Protein AF-A8JZL6-F1 (afdb_monomer_lite)

Radius of gyration: 24.12 Å; chains: 1; bounding box: 52×48×60 Å

Sequence (145 aa):
CVYICPSDIMHIDTVTRRAYNLEPNMCWECFSCVKACPHNAIDVRGYADFAPLGHSVRVIRDEEKGVIAWRIKFRNGQKDLNLLAPITTKPWGKYIPQLADAPAPSQKMRDSQLLFNEPKYIRLDDGDIHTLESNGLKMKEGVYY

Foldseek 3Di:
DCVFQPQNQWDADPVVRDIDGNCVVPDPVPCRVCAPDPVSPDFDDPDPVDDDPQWGKHKYQDQQVQKIWIWTADNVRPDTDIDMDGRDPDRPPPPDDPCVPDDDDDPVRVPDPDDVCPPPPVDPDDDHDDDCVNVVHDDDPDDDD

Organism: NCBI:txid472961

Structure (mmCIF, N/CA/C/O backbone):
data_AF-A8JZL6-F1
#
_entry.id   AF-A8JZL6-F1
#
loop_
_atom_site.group_PDB
_atom_site.id
_atom_site.type_symbol
_atom_site.label_atom_id
_atom_site.label_alt_id
_atom_site.label_comp_id
_atom_site.label_asym_id
_atom_site.label_entity_id
_atom_site.label_seq_id
_atom_site.pdbx_PDB_ins_code
_atom_site.Cartn_x
_atom_site.Cartn_y
_atom_site.Cartn_z
_atom_site.occupancy
_atom_site.B_iso_or_equiv
_atom_site.auth_seq_id
_atom_site.auth_comp_id
_atom_site.auth_asym_id
_atom_site.auth_atom_id
_atom_site.pdbx_PDB_model_num
ATOM 1 N N . CYS A 1 1 ? 3.345 -9.983 -9.541 1.00 96.44 1 CYS A N 1
ATOM 2 C CA . CYS A 1 1 ? 2.730 -8.722 -10.016 1.00 96.44 1 CYS A CA 1
ATOM 3 C C . CYS A 1 1 ? 1.265 -8.903 -10.383 1.00 96.44 1 CYS A C 1
ATOM 5 O O . CYS A 1 1 ? 0.495 -8.077 -9.924 1.00 96.44 1 CYS A O 1
ATOM 7 N N . VAL A 1 2 ? 0.896 -9.963 -11.118 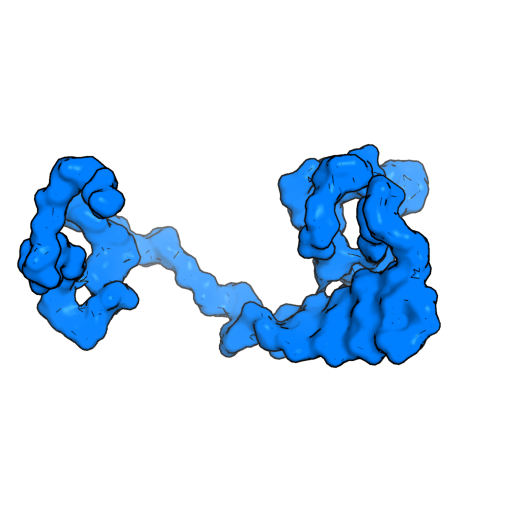1.00 97.81 2 VAL A N 1
ATOM 8 C CA . VAL A 1 2 ? -0.505 -10.323 -11.426 1.00 97.81 2 VAL A CA 1
ATOM 9 C C . VAL A 1 2 ? -1.360 -10.383 -10.155 1.00 97.81 2 VAL A C 1
ATOM 11 O O . VAL A 1 2 ? -2.201 -9.526 -9.945 1.00 97.81 2 VAL A O 1
ATOM 14 N N . TYR A 1 3 ? -1.015 -11.282 -9.225 1.00 98.12 3 TYR A N 1
ATOM 15 C CA . TYR A 1 3 ? -1.749 -11.494 -7.966 1.00 98.12 3 TYR A CA 1
ATOM 16 C C . TYR A 1 3 ? -2.006 -10.234 -7.118 1.00 98.12 3 TYR A C 1
ATOM 18 O O . TYR A 1 3 ? -3.029 -10.134 -6.457 1.00 98.12 3 TYR A O 1
ATOM 26 N N . ILE A 1 4 ? -1.061 -9.290 -7.084 1.00 98.31 4 ILE A N 1
ATOM 27 C CA . ILE A 1 4 ? -1.093 -8.169 -6.129 1.00 98.31 4 ILE A CA 1
ATOM 28 C C . ILE A 1 4 ? -1.660 -6.881 -6.734 1.00 98.31 4 ILE A C 1
ATOM 30 O O . ILE A 1 4 ? -1.753 -5.869 -6.042 1.00 98.31 4 ILE A O 1
ATOM 34 N N . CYS A 1 5 ? -1.924 -6.857 -8.043 1.00 98.38 5 CYS A N 1
ATOM 35 C CA . CYS A 1 5 ? -2.413 -5.652 -8.691 1.00 98.38 5 CYS A CA 1
ATOM 36 C C . CYS A 1 5 ? -3.884 -5.436 -8.311 1.00 98.38 5 CYS A C 1
ATOM 38 O O . CYS A 1 5 ? -4.714 -6.249 -8.702 1.00 98.38 5 CYS A O 1
ATOM 40 N N . PRO A 1 6 ? -4.233 -4.353 -7.590 1.00 98.12 6 PRO A N 1
ATOM 41 C CA . PRO A 1 6 ? -5.610 -4.152 -7.140 1.00 98.12 6 PRO A CA 1
ATOM 42 C C . PRO A 1 6 ? -6.575 -3.854 -8.295 1.00 98.12 6 PRO A C 1
ATOM 44 O O . PRO A 1 6 ? -7.768 -4.088 -8.156 1.00 98.12 6 PRO A O 1
ATOM 47 N N . SER A 1 7 ? -6.058 -3.354 -9.422 1.00 97.62 7 SER A N 1
ATOM 48 C CA . SER A 1 7 ? -6.842 -3.041 -10.621 1.00 97.62 7 SER A CA 1
ATOM 49 C C . SER A 1 7 ? -6.858 -4.175 -11.654 1.00 97.62 7 SER A C 1
ATOM 51 O O . SER A 1 7 ? -7.372 -3.967 -12.742 1.00 97.62 7 SER A O 1
ATOM 53 N N . ASP A 1 8 ? -6.242 -5.331 -11.368 1.00 97.88 8 ASP A N 1
ATOM 54 C CA . ASP A 1 8 ? -6.138 -6.475 -12.297 1.00 97.88 8 ASP A CA 1
ATOM 55 C C . ASP A 1 8 ? -5.502 -6.158 -13.675 1.00 97.88 8 ASP A C 1
ATOM 57 O O . ASP A 1 8 ? -5.774 -6.793 -14.689 1.00 97.88 8 ASP A O 1
ATOM 61 N N . ILE A 1 9 ? -4.605 -5.168 -13.735 1.00 98.44 9 ILE A N 1
ATOM 62 C CA . ILE A 1 9 ? -3.972 -4.726 -14.996 1.00 98.44 9 ILE A CA 1
ATOM 63 C C . ILE A 1 9 ? -2.592 -5.343 -15.251 1.00 98.44 9 ILE A C 1
ATOM 65 O O . ILE A 1 9 ? -1.998 -5.109 -16.298 1.00 98.44 9 ILE A O 1
ATOM 69 N N . MET A 1 10 ? -2.037 -6.124 -14.322 1.00 98.56 10 MET A N 1
ATOM 70 C CA . MET A 1 10 ? -0.747 -6.795 -14.525 1.00 98.56 10 MET A CA 1
ATOM 71 C C . MET A 1 10 ? -0.973 -8.219 -15.027 1.00 98.56 10 MET A C 1
ATOM 73 O O . MET A 1 10 ? -1.529 -9.027 -14.296 1.00 98.56 10 MET A O 1
ATOM 77 N N . HIS A 1 11 ? -0.462 -8.557 -16.210 1.00 98.06 11 HIS A N 1
ATOM 78 C CA . HIS A 1 11 ? -0.650 -9.869 -16.850 1.00 98.06 11 HIS A CA 1
ATOM 79 C C . HIS A 1 11 ? 0.680 -10.473 -17.300 1.00 98.06 11 HIS A C 1
ATOM 81 O O . HIS A 1 11 ? 1.699 -9.782 -17.318 1.00 98.06 11 HIS A O 1
ATOM 87 N N . ILE A 1 12 ? 0.691 -11.767 -17.637 1.00 97.69 12 ILE A N 1
ATOM 88 C CA . ILE A 1 12 ? 1.845 -12.450 -18.243 1.00 97.69 12 ILE A CA 1
ATOM 89 C C . ILE A 1 12 ? 1.538 -12.714 -19.713 1.00 97.69 12 ILE A C 1
ATOM 91 O O . ILE A 1 12 ? 0.536 -13.342 -20.041 1.00 97.69 12 ILE A O 1
ATOM 95 N N . ASP A 1 13 ? 2.429 -12.269 -20.592 1.00 97.5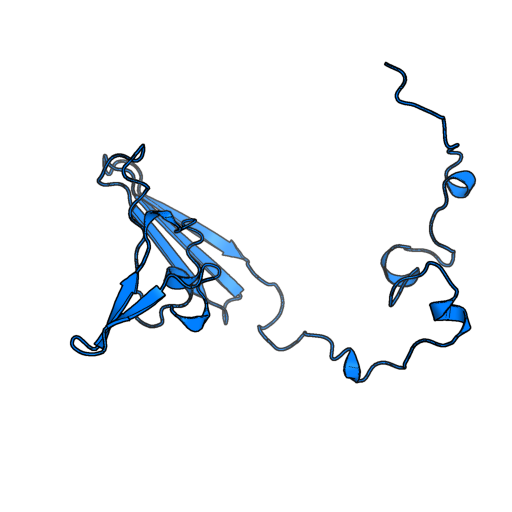0 13 ASP A N 1
ATOM 96 C CA . ASP A 1 13 ? 2.428 -12.669 -21.995 1.00 97.50 13 ASP A CA 1
ATOM 97 C C . ASP A 1 13 ? 2.861 -14.142 -22.093 1.00 97.50 13 ASP A C 1
ATOM 99 O O . ASP A 1 13 ? 3.939 -14.520 -21.628 1.00 97.50 13 ASP A O 1
ATOM 103 N N . THR A 1 14 ? 2.016 -14.987 -22.683 1.00 96.31 14 THR A N 1
ATOM 104 C CA . THR A 1 14 ? 2.236 -16.438 -22.780 1.00 96.31 14 THR A CA 1
ATOM 105 C C . THR A 1 14 ? 3.326 -16.827 -23.781 1.00 96.31 14 THR A C 1
ATOM 107 O O . THR A 1 14 ? 3.900 -17.911 -23.656 1.00 96.31 14 THR A O 1
ATOM 110 N N . VAL A 1 15 ? 3.656 -15.945 -24.728 1.00 97.50 15 VAL A N 1
ATOM 111 C CA . VAL A 1 15 ? 4.699 -16.144 -25.740 1.00 97.50 15 VAL A CA 1
ATOM 112 C C . VAL A 1 15 ? 6.054 -15.743 -25.174 1.00 97.50 15 VAL A C 1
ATOM 114 O O . VAL A 1 15 ? 6.974 -16.558 -25.111 1.00 97.50 15 VAL A O 1
ATOM 117 N N . THR A 1 16 ? 6.184 -14.492 -24.723 1.00 97.12 16 THR A N 1
ATOM 118 C CA . THR A 1 16 ? 7.467 -13.971 -24.222 1.00 97.12 16 THR A CA 1
ATOM 119 C C . THR A 1 16 ? 7.759 -14.389 -22.783 1.00 97.12 16 THR A C 1
ATOM 121 O O . THR A 1 16 ? 8.901 -14.273 -22.329 1.00 97.12 16 THR A O 1
ATOM 124 N N . ARG A 1 17 ? 6.743 -14.886 -22.061 1.00 96.44 17 ARG A N 1
ATOM 125 C CA . ARG A 1 17 ? 6.789 -15.243 -20.634 1.00 96.44 17 ARG A CA 1
ATOM 126 C C . ARG A 1 17 ? 7.240 -14.079 -19.752 1.00 96.44 17 ARG A C 1
ATOM 128 O O . ARG A 1 17 ? 7.905 -14.276 -18.735 1.00 96.44 17 ARG A O 1
ATOM 135 N N . ARG A 1 18 ? 6.887 -12.853 -20.146 1.00 97.31 18 ARG A N 1
ATOM 136 C CA . ARG A 1 18 ? 7.183 -11.621 -19.405 1.00 97.31 18 ARG A CA 1
ATOM 137 C C . ARG A 1 18 ? 5.898 -10.944 -18.965 1.00 97.31 18 ARG A C 1
ATOM 139 O O . ARG A 1 18 ? 4.882 -10.990 -19.652 1.00 97.31 18 ARG A O 1
ATOM 146 N N . ALA A 1 19 ? 5.956 -10.322 -17.793 1.00 97.81 19 ALA A N 1
ATOM 147 C CA . ALA A 1 19 ? 4.831 -9.556 -17.291 1.00 97.81 19 ALA A CA 1
ATOM 148 C C . ALA A 1 19 ? 4.736 -8.195 -17.991 1.00 97.81 19 ALA A C 1
ATOM 150 O O . ALA A 1 19 ? 5.761 -7.577 -18.281 1.00 97.81 19 ALA A O 1
ATOM 151 N N . TYR A 1 20 ? 3.517 -7.709 -18.193 1.00 98.25 20 TYR A N 1
ATOM 152 C CA . TYR A 1 20 ? 3.237 -6.381 -18.729 1.00 98.25 20 TYR A CA 1
ATOM 153 C C . TYR A 1 20 ? 2.011 -5.769 -18.042 1.00 98.25 20 TYR A C 1
ATOM 155 O O . TYR A 1 20 ? 1.257 -6.462 -17.356 1.00 98.25 20 TYR A O 1
ATOM 163 N N . ASN A 1 21 ? 1.854 -4.454 -18.187 1.00 98.38 21 ASN A N 1
ATOM 164 C CA . ASN A 1 21 ? 0.643 -3.746 -17.790 1.00 98.38 21 ASN A CA 1
ATOM 165 C C . ASN A 1 21 ? -0.289 -3.667 -19.009 1.00 98.38 21 ASN A C 1
ATOM 167 O O . ASN A 1 21 ? 0.097 -3.086 -20.023 1.00 98.38 21 ASN A O 1
ATOM 171 N N . LEU A 1 22 ? -1.465 -4.282 -18.907 1.00 97.75 22 LEU A N 1
ATOM 172 C CA . LEU A 1 22 ? -2.477 -4.362 -19.957 1.00 97.75 22 LEU A CA 1
ATOM 173 C C . LEU A 1 22 ? -3.188 -3.021 -20.183 1.00 97.75 22 LEU A C 1
ATOM 175 O O . LEU A 1 22 ? -3.475 -2.678 -21.326 1.00 97.75 22 LEU A O 1
ATOM 179 N N . GLU A 1 23 ? -3.433 -2.256 -19.116 1.00 97.94 23 GLU A N 1
ATOM 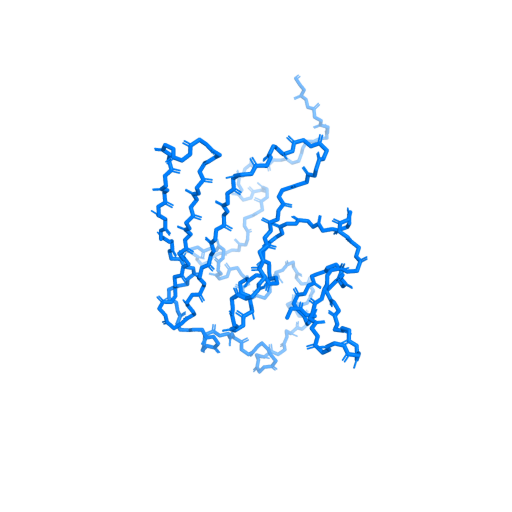180 C CA . GLU A 1 23 ? -4.184 -0.999 -19.168 1.00 97.94 23 GLU A CA 1
ATOM 181 C C . GLU A 1 23 ? -3.486 0.107 -18.348 1.00 97.94 23 GLU A C 1
ATOM 183 O O . GLU A 1 23 ? -3.851 0.398 -17.203 1.00 97.94 23 GLU A O 1
ATOM 188 N N . PRO A 1 24 ? -2.443 0.752 -18.908 1.00 97.69 24 PRO A N 1
ATOM 189 C CA . PRO A 1 24 ? -1.649 1.746 -18.185 1.00 97.69 24 PRO A CA 1
ATOM 190 C C . PRO A 1 24 ? -2.440 2.977 -17.720 1.00 97.69 24 PRO A C 1
ATOM 192 O O . PRO A 1 24 ? -2.064 3.584 -16.722 1.00 97.69 24 PRO A O 1
ATOM 195 N N . ASN A 1 25 ? -3.527 3.334 -18.407 1.00 97.38 25 ASN A N 1
ATOM 196 C CA . ASN A 1 25 ? -4.449 4.415 -18.030 1.00 97.38 25 ASN A CA 1
ATOM 197 C C . ASN A 1 25 ? -5.282 4.094 -16.777 1.00 97.38 25 ASN A C 1
ATOM 199 O O . ASN A 1 25 ? -5.756 5.019 -16.128 1.00 97.38 25 ASN A O 1
ATOM 203 N N . MET A 1 26 ? -5.423 2.816 -16.412 1.00 97.94 26 MET A N 1
ATOM 204 C CA . MET A 1 26 ? -6.069 2.372 -15.167 1.00 97.94 26 MET A CA 1
ATOM 205 C C . MET A 1 26 ? -5.057 2.074 -14.051 1.00 97.94 26 MET A C 1
ATOM 207 O O . MET A 1 26 ? -5.414 1.615 -12.960 1.00 97.94 26 MET A O 1
ATOM 211 N N . CYS A 1 27 ? -3.770 2.341 -14.296 1.00 98.38 27 CYS A N 1
ATOM 212 C CA . CYS A 1 27 ? -2.749 2.289 -13.263 1.00 98.38 27 CYS A CA 1
ATOM 213 C C . CYS A 1 27 ? -2.968 3.424 -12.266 1.00 98.38 27 CYS A C 1
ATOM 215 O O . CYS A 1 27 ? -3.119 4.568 -12.668 1.00 98.38 27 CYS A O 1
ATOM 217 N N . TRP A 1 28 ? -2.916 3.112 -10.970 1.00 98.25 28 TRP A N 1
ATOM 218 C CA . TRP A 1 28 ? -2.956 4.120 -9.903 1.00 98.25 28 TRP A CA 1
ATOM 219 C C . TRP A 1 28 ? -1.570 4.449 -9.328 1.00 98.25 28 TRP A C 1
ATOM 221 O O . TRP A 1 28 ? -1.451 5.113 -8.305 1.00 98.25 28 TRP A O 1
ATOM 231 N N . GLU A 1 29 ? -0.504 3.921 -9.940 1.00 98.31 29 GLU A N 1
ATOM 232 C CA . GLU A 1 29 ? 0.879 4.084 -9.471 1.00 98.31 29 GLU A CA 1
ATOM 233 C C . GLU A 1 29 ? 1.053 3.775 -7.966 1.00 98.31 29 GLU A C 1
ATOM 235 O O . GLU A 1 29 ? 1.840 4.397 -7.266 1.00 98.31 29 GLU A O 1
ATOM 240 N N . CYS A 1 30 ? 0.348 2.762 -7.441 1.00 98.19 30 CYS A N 1
ATOM 241 C CA . CYS A 1 30 ? 0.402 2.379 -6.017 1.00 98.19 30 CYS A CA 1
ATOM 242 C C . CYS A 1 30 ? 1.695 1.637 -5.600 1.00 98.19 30 CYS A C 1
ATOM 244 O O . CYS A 1 30 ? 1.938 1.362 -4.415 1.00 98.19 30 CYS A O 1
ATOM 246 N N . PHE A 1 31 ? 2.528 1.269 -6.581 1.00 98.50 31 PHE A N 1
ATOM 247 C CA . PHE A 1 31 ? 3.751 0.472 -6.431 1.00 98.50 31 PHE A CA 1
ATOM 248 C C . PHE A 1 31 ? 3.556 -0.957 -5.888 1.00 98.50 31 PHE A C 1
ATOM 250 O O . PHE A 1 31 ? 4.553 -1.632 -5.642 1.00 98.50 31 PHE A O 1
ATOM 257 N N . SER A 1 32 ? 2.334 -1.477 -5.719 1.00 98.38 32 SER A N 1
ATOM 258 C CA . SER A 1 32 ? 2.127 -2.850 -5.213 1.00 98.38 32 SER A CA 1
ATOM 259 C C . SER A 1 32 ? 2.827 -3.903 -6.077 1.00 98.38 32 SER A C 1
ATOM 261 O O . SER A 1 32 ? 3.532 -4.770 -5.560 1.00 98.38 32 SER A O 1
ATOM 263 N N . CYS A 1 33 ? 2.719 -3.790 -7.404 1.00 98.38 33 CYS A N 1
ATOM 264 C CA . CYS A 1 33 ? 3.400 -4.688 -8.336 1.00 98.38 33 CYS A CA 1
ATOM 265 C C . CYS A 1 33 ? 4.931 -4.550 -8.295 1.00 98.38 33 CYS A C 1
ATOM 267 O O . CYS A 1 33 ? 5.614 -5.567 -8.402 1.00 98.38 33 CYS A O 1
ATOM 269 N N . VAL A 1 34 ? 5.451 -3.332 -8.094 1.00 98.50 34 VAL A N 1
ATOM 270 C CA . VAL A 1 34 ? 6.888 -3.047 -7.946 1.00 98.50 34 VAL A CA 1
ATOM 271 C C . VAL A 1 34 ? 7.429 -3.691 -6.672 1.00 98.50 34 VAL A C 1
ATOM 273 O O . VAL A 1 34 ? 8.352 -4.494 -6.738 1.00 98.50 34 VAL A O 1
ATOM 276 N N . LYS A 1 35 ? 6.801 -3.399 -5.525 1.00 98.12 35 LYS A N 1
ATOM 277 C CA . LYS A 1 35 ? 7.205 -3.883 -4.194 1.00 98.12 35 LYS A CA 1
ATOM 278 C C . LYS A 1 35 ? 7.194 -5.410 -4.097 1.00 98.12 35 LYS A C 1
ATOM 280 O O . LYS A 1 35 ? 8.018 -5.974 -3.392 1.00 98.12 35 LYS A O 1
ATOM 285 N N . ALA A 1 36 ? 6.255 -6.067 -4.778 1.00 97.12 36 ALA A N 1
ATOM 286 C CA . ALA A 1 36 ? 6.085 -7.517 -4.720 1.00 97.12 36 ALA A CA 1
ATOM 287 C C . ALA A 1 36 ? 6.882 -8.289 -5.786 1.00 97.12 36 ALA A C 1
ATOM 289 O O . ALA A 1 36 ? 6.776 -9.512 -5.851 1.00 97.12 36 ALA A O 1
ATOM 290 N N . CYS A 1 37 ? 7.604 -7.618 -6.690 1.00 97.44 37 CYS A N 1
ATOM 291 C CA . CYS A 1 37 ? 8.371 -8.310 -7.722 1.00 97.44 37 CYS A CA 1
ATOM 292 C C . CYS A 1 37 ? 9.672 -8.869 -7.119 1.00 97.44 37 CYS A C 1
ATOM 294 O O . CYS A 1 37 ? 10.564 -8.079 -6.818 1.00 97.44 37 CYS A O 1
ATOM 296 N N . PRO A 1 38 ? 9.857 -10.200 -7.022 1.00 95.38 38 PRO A N 1
ATOM 297 C CA . PRO A 1 38 ? 11.060 -10.771 -6.406 1.00 95.38 38 PRO A CA 1
ATOM 298 C C . PRO A 1 38 ? 12.338 -10.467 -7.202 1.00 95.38 38 PRO A C 1
ATOM 300 O O . PRO A 1 38 ? 13.438 -10.495 -6.664 1.00 95.38 38 PRO A O 1
ATOM 303 N N . HIS A 1 39 ? 12.195 -10.148 -8.491 1.00 95.75 39 HIS A N 1
ATOM 304 C CA . HIS A 1 39 ? 13.303 -9.804 -9.378 1.00 95.75 39 HIS A CA 1
ATOM 305 C C . HIS A 1 39 ? 13.548 -8.294 -9.492 1.00 95.75 39 HIS A C 1
ATOM 307 O O . HIS A 1 39 ? 14.450 -7.891 -10.220 1.00 95.75 39 HIS A O 1
ATOM 313 N N . ASN A 1 40 ? 12.744 -7.450 -8.829 1.00 96.50 40 ASN A N 1
ATOM 314 C CA . ASN A 1 40 ? 12.801 -5.987 -8.964 1.00 96.50 40 ASN A CA 1
ATOM 315 C C . ASN A 1 40 ? 12.738 -5.503 -10.432 1.00 96.50 40 ASN A C 1
ATOM 317 O O . ASN A 1 40 ? 13.373 -4.517 -10.814 1.00 96.50 40 ASN A O 1
ATOM 321 N N . ALA A 1 41 ? 11.979 -6.225 -11.262 1.00 97.44 41 ALA A N 1
ATOM 322 C CA . ALA A 1 41 ? 11.930 -6.051 -12.715 1.00 97.44 41 ALA A CA 1
ATOM 323 C C . ALA A 1 41 ? 10.855 -5.057 -13.190 1.00 97.44 41 ALA A C 1
ATOM 325 O O . ALA A 1 41 ? 10.691 -4.859 -14.390 1.00 97.44 41 ALA A O 1
ATOM 326 N N . ILE A 1 42 ? 10.100 -4.459 -12.267 1.00 98.12 42 ILE A N 1
ATOM 327 C CA . ILE A 1 42 ? 8.999 -3.540 -12.568 1.00 98.12 42 ILE A CA 1
ATOM 328 C C . ILE A 1 42 ? 9.381 -2.161 -12.046 1.00 98.12 42 ILE A C 1
ATOM 330 O O . ILE A 1 42 ? 9.917 -2.042 -10.946 1.00 98.12 42 ILE A O 1
ATOM 334 N N . ASP A 1 43 ? 9.095 -1.135 -12.836 1.00 97.44 43 ASP A N 1
ATOM 335 C CA . ASP A 1 43 ? 9.246 0.264 -12.454 1.00 97.44 43 ASP A CA 1
ATOM 336 C C . ASP A 1 43 ? 8.000 1.050 -12.864 1.00 97.44 43 ASP A C 1
ATOM 338 O O . ASP A 1 43 ? 7.201 0.582 -13.679 1.00 97.44 43 ASP A O 1
ATOM 342 N N . VAL A 1 44 ? 7.849 2.245 -12.304 1.00 98.19 44 VAL A N 1
ATOM 343 C CA . VAL A 1 44 ? 6.778 3.176 -12.651 1.00 98.19 44 VAL A CA 1
ATOM 344 C C . VAL A 1 44 ? 7.371 4.356 -13.404 1.00 98.19 44 VAL A C 1
ATOM 346 O O . VAL A 1 44 ? 8.319 5.000 -12.959 1.00 98.19 44 VAL A O 1
ATOM 349 N N . ARG A 1 45 ? 6.772 4.654 -14.553 1.00 97.75 45 ARG A N 1
ATOM 350 C CA . ARG A 1 45 ? 7.025 5.869 -15.321 1.00 97.75 45 ARG A CA 1
ATOM 351 C C . ARG A 1 45 ? 5.797 6.753 -15.153 1.00 97.75 45 ARG A C 1
ATOM 353 O O . ARG A 1 45 ? 4.740 6.352 -15.630 1.00 97.75 45 ARG A O 1
ATOM 360 N N . GLY A 1 46 ? 5.972 7.926 -14.534 1.00 97.56 46 GLY A N 1
ATOM 361 C CA . GLY A 1 46 ? 4.889 8.871 -14.225 1.00 97.56 46 GLY A CA 1
ATOM 362 C C . GLY A 1 46 ? 3.941 9.128 -15.402 1.00 97.56 46 GLY A C 1
ATOM 363 O O . GLY A 1 46 ? 4.381 9.119 -16.555 1.00 97.56 46 GLY A O 1
ATOM 364 N N . TYR A 1 47 ? 2.656 9.354 -15.138 1.00 98.19 47 TYR A N 1
ATOM 365 C CA . TYR A 1 47 ? 1.641 9.607 -16.173 1.00 98.19 47 TYR A CA 1
ATOM 366 C C . TYR A 1 47 ? 2.090 10.636 -17.219 1.00 98.19 47 TYR A C 1
ATOM 368 O O . TYR A 1 47 ? 2.551 11.730 -16.890 1.00 98.19 47 TYR A O 1
ATOM 376 N N . ALA A 1 48 ? 1.957 10.275 -18.496 1.00 97.88 48 ALA A N 1
ATOM 377 C CA . ALA A 1 48 ? 2.507 11.059 -19.600 1.00 97.88 48 ALA A CA 1
ATOM 378 C C . ALA A 1 48 ? 1.808 12.418 -19.779 1.00 97.88 48 ALA A C 1
ATOM 380 O O . ALA A 1 48 ? 2.410 13.342 -20.319 1.00 97.88 48 ALA A O 1
ATOM 381 N N . ASP A 1 49 ? 0.575 12.542 -19.289 1.00 97.94 49 ASP A N 1
ATOM 382 C CA . ASP A 1 49 ? -0.260 13.739 -19.368 1.00 97.94 49 ASP A CA 1
ATOM 383 C C . ASP A 1 49 ? 0.354 14.941 -18.637 1.00 97.94 49 ASP A C 1
ATOM 385 O O . ASP A 1 49 ? 0.130 16.085 -19.027 1.00 97.94 49 ASP A O 1
ATOM 389 N N . PHE A 1 50 ? 1.139 14.697 -17.580 1.00 97.56 50 PHE A N 1
ATOM 390 C CA . PHE A 1 50 ? 1.678 15.774 -16.746 1.00 97.56 50 PHE A CA 1
ATOM 391 C C . PHE A 1 50 ? 3.084 15.535 -16.185 1.00 97.56 50 PHE A C 1
ATOM 393 O O . PHE A 1 50 ? 3.695 16.486 -15.698 1.00 97.56 50 PHE A O 1
ATOM 400 N N . ALA A 1 51 ? 3.624 14.313 -16.217 1.00 97.44 51 ALA A N 1
ATOM 401 C CA . ALA A 1 51 ? 4.922 14.010 -15.620 1.00 97.44 51 ALA A CA 1
ATOM 402 C C . ALA A 1 51 ? 6.057 14.071 -16.667 1.00 97.44 51 ALA A C 1
ATOM 404 O O . ALA A 1 51 ? 6.132 13.217 -17.555 1.00 97.44 51 ALA A O 1
ATOM 405 N N . PRO A 1 52 ? 7.010 15.022 -16.566 1.00 96.81 52 PRO A N 1
ATOM 406 C CA . PRO A 1 52 ? 8.164 15.057 -17.457 1.00 96.81 52 PRO A CA 1
ATOM 407 C C . PRO A 1 52 ? 9.051 13.820 -17.287 1.00 96.81 52 PRO A C 1
ATOM 409 O O . PRO A 1 52 ? 9.244 13.316 -16.178 1.00 96.81 52 PRO A O 1
ATOM 412 N N . LEU A 1 53 ? 9.686 13.380 -18.375 1.00 97.56 53 LEU A N 1
ATOM 413 C CA . LEU A 1 53 ? 10.606 12.236 -18.353 1.00 97.56 53 LEU A CA 1
ATOM 414 C C . LEU A 1 53 ? 11.816 12.453 -17.420 1.00 97.56 53 LEU A C 1
ATOM 416 O O . LEU A 1 53 ? 12.172 13.584 -17.092 1.00 97.56 53 LEU A O 1
ATOM 420 N N . GLY A 1 54 ? 12.504 11.373 -17.051 1.00 95.44 54 GLY A N 1
ATOM 421 C CA . GLY A 1 54 ? 13.829 11.420 -16.416 1.00 95.44 54 GLY A CA 1
ATOM 422 C C . GLY A 1 54 ? 13.845 11.452 -14.885 1.00 95.44 54 GLY A C 1
ATOM 423 O O . GLY A 1 54 ? 14.918 11.324 -14.303 1.00 95.44 54 GLY A O 1
ATOM 424 N N . HIS A 1 55 ? 12.695 11.584 -14.221 1.00 96.69 55 HIS A N 1
ATOM 425 C CA . HIS A 1 55 ? 12.594 11.289 -12.789 1.00 96.69 55 HIS A CA 1
ATOM 426 C C . HIS A 1 55 ? 12.515 9.768 -12.556 1.00 96.69 55 HIS A C 1
ATOM 428 O O . HIS A 1 55 ? 12.131 9.021 -13.455 1.00 96.69 55 HIS A O 1
ATOM 434 N N . SER A 1 56 ? 12.877 9.300 -11.360 1.00 96.00 56 SER A N 1
ATOM 435 C CA . SER A 1 56 ? 12.760 7.884 -10.983 1.00 96.00 56 SER A CA 1
ATOM 436 C C . SER A 1 56 ? 12.490 7.729 -9.489 1.00 96.00 56 SER A C 1
ATOM 438 O O . SER A 1 56 ? 13.093 8.423 -8.667 1.00 96.00 56 SER A O 1
ATOM 440 N N . VAL A 1 57 ? 11.600 6.800 -9.142 1.00 97.69 57 VAL A N 1
ATOM 441 C CA . VAL A 1 57 ? 11.294 6.406 -7.764 1.00 97.69 57 VAL A CA 1
ATOM 442 C C . VAL A 1 57 ? 11.434 4.892 -7.674 1.00 97.69 57 VAL A C 1
ATOM 444 O O . VAL A 1 57 ? 10.691 4.158 -8.311 1.00 97.69 57 VAL A O 1
ATOM 447 N N . ARG A 1 58 ? 12.397 4.412 -6.887 1.00 96.94 58 ARG A N 1
ATOM 448 C CA . ARG A 1 58 ? 12.680 2.981 -6.704 1.00 96.94 58 ARG A CA 1
ATOM 449 C C . ARG A 1 58 ? 12.411 2.591 -5.260 1.00 96.94 58 ARG A C 1
ATOM 451 O O . ARG A 1 58 ? 12.612 3.399 -4.356 1.00 96.94 58 ARG A O 1
ATOM 458 N N . VAL A 1 59 ? 11.993 1.348 -5.043 1.00 97.81 59 VAL A N 1
ATOM 459 C CA . VAL A 1 59 ? 11.610 0.849 -3.719 1.00 97.81 59 VAL A CA 1
ATOM 460 C C . VAL A 1 59 ? 12.117 -0.563 -3.486 1.00 97.81 59 VAL A C 1
ATOM 462 O O . VAL A 1 59 ? 12.091 -1.385 -4.397 1.00 97.81 59 VAL A O 1
ATOM 465 N N . ILE A 1 60 ? 12.535 -0.836 -2.253 1.00 97.38 60 ILE A N 1
ATOM 466 C CA . ILE A 1 60 ? 12.759 -2.181 -1.724 1.00 97.38 60 ILE A CA 1
ATOM 467 C C . ILE A 1 60 ? 11.979 -2.289 -0.417 1.00 97.38 60 ILE A C 1
ATOM 469 O O . ILE A 1 60 ? 12.185 -1.499 0.505 1.00 97.38 60 ILE A O 1
ATOM 473 N N . ARG A 1 61 ? 11.065 -3.257 -0.340 1.00 97.06 61 ARG A N 1
ATOM 474 C CA . ARG A 1 61 ? 10.301 -3.562 0.873 1.00 97.06 61 ARG A CA 1
ATOM 475 C C . ARG A 1 61 ? 10.868 -4.832 1.499 1.00 97.06 61 ARG A C 1
ATOM 477 O O . ARG A 1 61 ? 10.844 -5.875 0.860 1.00 97.06 61 ARG A O 1
ATOM 484 N N . ASP A 1 62 ? 11.369 -4.724 2.724 1.00 95.06 62 ASP A N 1
ATOM 485 C CA . ASP A 1 62 ? 12.021 -5.810 3.457 1.00 95.06 62 ASP A CA 1
ATOM 486 C C . ASP A 1 62 ? 11.134 -6.200 4.650 1.00 95.06 62 ASP A C 1
ATOM 488 O O . ASP A 1 62 ? 11.044 -5.484 5.650 1.00 95.06 62 ASP A O 1
ATOM 492 N N . GLU A 1 63 ? 10.404 -7.308 4.501 1.00 93.06 63 GLU A N 1
ATOM 493 C CA . GLU A 1 63 ? 9.462 -7.800 5.514 1.00 93.06 63 GLU A CA 1
ATOM 494 C C . GLU A 1 63 ? 10.167 -8.353 6.753 1.00 93.06 63 GLU A C 1
ATOM 496 O O . GLU A 1 63 ? 9.651 -8.199 7.859 1.00 93.06 63 GLU A O 1
ATOM 501 N N . GLU A 1 64 ? 11.345 -8.957 6.578 1.00 92.44 64 GLU A N 1
ATOM 502 C CA . GLU A 1 64 ? 12.130 -9.542 7.665 1.00 92.44 64 GLU A CA 1
ATOM 503 C C . GLU A 1 64 ? 12.652 -8.448 8.596 1.00 92.44 64 GLU A C 1
ATOM 505 O O . GLU A 1 64 ? 12.516 -8.537 9.817 1.00 92.44 64 GLU A O 1
ATOM 510 N N . LYS A 1 65 ? 13.176 -7.365 8.016 1.00 93.62 65 LYS A N 1
ATOM 511 C CA . LYS A 1 65 ? 13.629 -6.197 8.780 1.00 93.62 65 LYS A CA 1
ATOM 512 C C . LYS A 1 65 ? 12.493 -5.268 9.197 1.00 93.62 65 LYS A C 1
ATOM 514 O O . LYS A 1 65 ? 12.725 -4.353 9.983 1.00 93.62 65 LYS A O 1
ATOM 519 N N . GLY A 1 66 ? 11.285 -5.459 8.666 1.00 95.19 66 GLY A N 1
ATOM 520 C CA . GLY A 1 66 ? 10.135 -4.604 8.951 1.00 95.19 66 GLY A CA 1
ATOM 521 C C . GLY A 1 66 ? 10.324 -3.161 8.478 1.00 95.19 66 GLY A C 1
ATOM 522 O O . GLY A 1 66 ? 9.813 -2.235 9.113 1.00 95.19 66 GLY A O 1
ATOM 523 N N . VAL A 1 67 ? 11.033 -2.955 7.362 1.00 96.94 67 VAL A N 1
ATOM 524 C CA . VAL A 1 67 ? 11.332 -1.625 6.802 1.00 96.94 67 VAL A CA 1
ATOM 525 C C . VAL A 1 67 ? 11.022 -1.532 5.308 1.00 96.94 67 VAL A C 1
ATOM 527 O O . VAL A 1 67 ? 10.929 -2.524 4.586 1.00 96.94 67 VAL A O 1
ATOM 530 N N . ILE A 1 68 ? 10.889 -0.303 4.820 1.00 98.19 68 ILE A N 1
ATOM 531 C CA . ILE A 1 68 ? 10.805 0.017 3.398 1.00 98.19 68 ILE A CA 1
ATOM 532 C C . ILE A 1 68 ? 11.818 1.107 3.058 1.00 98.19 68 ILE A C 1
ATOM 534 O O . ILE A 1 68 ? 11.871 2.151 3.710 1.00 98.19 68 ILE A O 1
ATOM 538 N N . ALA A 1 69 ? 12.633 0.847 2.041 1.00 98.06 69 ALA A N 1
ATOM 539 C CA . ALA A 1 69 ? 13.629 1.771 1.527 1.00 98.06 69 ALA A CA 1
ATOM 540 C C . ALA A 1 69 ? 13.161 2.352 0.192 1.00 98.06 69 ALA A C 1
ATOM 542 O O . ALA A 1 69 ? 12.713 1.615 -0.688 1.00 98.06 69 ALA A O 1
ATOM 543 N N . TRP A 1 70 ? 13.306 3.662 0.029 1.00 98.19 70 TRP A N 1
ATOM 544 C CA . TRP A 1 70 ? 12.989 4.388 -1.194 1.00 98.19 70 TRP A CA 1
ATOM 545 C C . TRP A 1 70 ? 14.209 5.144 -1.690 1.00 98.19 70 TRP A C 1
ATOM 547 O O . TRP A 1 70 ? 14.940 5.734 -0.897 1.00 98.19 70 TRP A O 1
ATOM 557 N N . ARG A 1 71 ? 14.385 5.180 -3.009 1.00 97.44 71 ARG A N 1
ATOM 558 C CA . ARG A 1 71 ? 15.350 6.048 -3.680 1.00 97.44 71 ARG A CA 1
ATOM 559 C C . ARG A 1 71 ? 14.633 6.923 -4.694 1.00 97.44 71 ARG A C 1
ATOM 561 O O . ARG A 1 71 ? 13.956 6.399 -5.575 1.00 97.44 71 ARG A O 1
ATOM 568 N N . ILE A 1 72 ? 14.788 8.236 -4.579 1.00 97.69 72 ILE A N 1
ATOM 569 C CA . ILE A 1 72 ? 14.108 9.224 -5.421 1.00 97.69 72 ILE A CA 1
ATOM 570 C C . ILE A 1 72 ? 15.162 10.036 -6.164 1.00 97.69 72 ILE A C 1
ATOM 572 O O . ILE A 1 72 ? 15.940 10.757 -5.542 1.00 97.69 72 ILE A O 1
ATOM 576 N N . LYS A 1 73 ? 15.155 9.951 -7.495 1.00 97.25 73 LYS A N 1
ATOM 577 C CA . LYS A 1 73 ? 16.025 10.723 -8.385 1.00 97.25 73 LYS A CA 1
ATOM 578 C C . LYS A 1 73 ? 15.220 11.752 -9.159 1.00 97.25 73 LYS A C 1
ATOM 580 O O . LYS A 1 73 ? 14.243 11.422 -9.832 1.00 97.25 73 LYS A O 1
ATOM 585 N N . PHE A 1 74 ? 15.659 13.000 -9.088 1.00 97.12 74 PHE A N 1
ATOM 586 C CA . PHE A 1 74 ? 15.052 14.101 -9.825 1.00 97.12 74 PHE A CA 1
ATOM 587 C C . PHE A 1 74 ? 15.562 14.108 -11.269 1.00 97.12 74 PHE A C 1
ATOM 589 O O . PHE A 1 74 ? 16.690 13.697 -11.534 1.00 97.12 74 PHE A O 1
ATOM 596 N N . ARG A 1 75 ? 14.757 14.642 -12.198 1.00 96.50 75 ARG A N 1
ATOM 597 C CA . ARG A 1 75 ? 15.099 14.722 -13.632 1.00 96.50 75 ARG A CA 1
ATOM 598 C C . ARG A 1 75 ? 16.461 15.369 -13.898 1.00 96.50 75 ARG A C 1
ATOM 600 O O . ARG A 1 75 ? 17.174 14.945 -14.797 1.00 96.50 75 ARG A O 1
ATOM 607 N N . ASN A 1 76 ? 16.808 16.405 -13.137 1.00 95.00 76 ASN A N 1
ATOM 608 C CA . ASN A 1 76 ? 18.065 17.138 -13.294 1.00 95.00 76 ASN A CA 1
ATOM 609 C C . ASN A 1 76 ? 19.268 16.456 -12.614 1.00 95.00 76 ASN A C 1
ATOM 611 O O . ASN A 1 76 ? 20.356 17.020 -12.613 1.00 95.00 76 ASN A O 1
ATOM 615 N N . GLY A 1 77 ? 19.070 15.299 -11.974 1.00 91.88 77 GLY A N 1
ATOM 616 C CA . GLY A 1 77 ? 20.104 14.567 -11.242 1.00 91.88 77 GLY A CA 1
ATOM 617 C C . GLY A 1 77 ? 20.608 15.241 -9.960 1.00 91.88 77 GLY A C 1
ATOM 618 O O . GLY A 1 77 ? 21.362 14.621 -9.221 1.00 91.88 77 GLY A O 1
ATOM 619 N N . GLN A 1 78 ? 20.187 16.473 -9.652 1.00 91.75 78 GLN A N 1
ATOM 620 C CA . GLN A 1 78 ? 20.713 17.236 -8.511 1.00 91.75 78 GLN A CA 1
ATOM 621 C C . GLN A 1 78 ? 20.236 16.705 -7.157 1.00 91.75 78 GLN A C 1
ATOM 623 O O . GLN A 1 78 ? 20.864 16.971 -6.136 1.00 91.75 78 GLN A O 1
ATOM 628 N N . LYS A 1 79 ? 19.117 15.976 -7.132 1.00 90.38 79 LYS A N 1
ATOM 629 C CA . LYS A 1 79 ? 18.588 15.342 -5.923 1.00 90.38 79 LYS A CA 1
ATOM 630 C C . LYS A 1 79 ? 18.469 13.838 -6.138 1.00 90.38 79 LYS A C 1
ATOM 632 O O . LYS A 1 79 ? 17.721 13.392 -7.009 1.00 90.38 79 LYS A O 1
ATOM 637 N N . ASP A 1 80 ? 19.201 13.098 -5.312 1.00 95.75 80 ASP A N 1
ATOM 638 C CA . ASP A 1 80 ? 19.149 11.643 -5.162 1.00 95.75 80 ASP A CA 1
ATOM 639 C C . ASP A 1 80 ? 18.948 11.349 -3.672 1.00 95.75 80 ASP A C 1
ATOM 641 O O . ASP A 1 80 ? 19.878 11.426 -2.869 1.00 95.75 80 ASP A O 1
ATOM 645 N N . LEU A 1 81 ? 17.691 11.143 -3.286 1.00 96.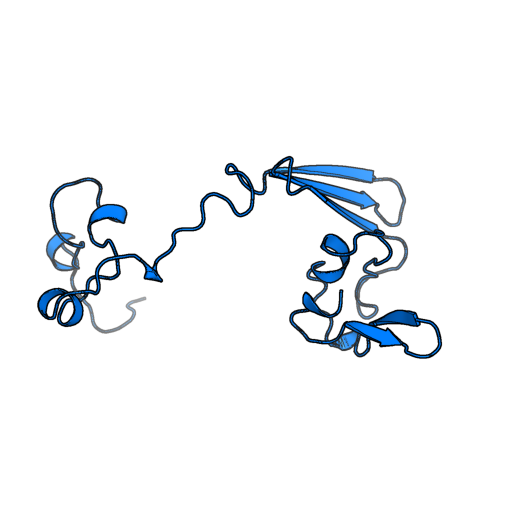06 81 LEU A N 1
ATOM 646 C CA . LEU A 1 81 ? 17.291 10.969 -1.894 1.00 96.06 81 LEU A CA 1
ATOM 647 C C . LEU A 1 81 ? 17.143 9.487 -1.592 1.00 96.06 81 LEU A C 1
ATOM 649 O O . LEU A 1 81 ? 16.471 8.781 -2.340 1.00 96.06 81 LEU A O 1
ATOM 653 N N . ASN A 1 82 ? 17.694 9.045 -0.465 1.00 97.12 82 ASN A N 1
ATOM 654 C CA . ASN A 1 82 ? 17.427 7.725 0.093 1.00 97.12 82 ASN A CA 1
ATOM 655 C C . ASN A 1 82 ? 16.624 7.898 1.381 1.00 97.12 82 ASN A C 1
ATOM 657 O O . ASN A 1 82 ? 17.038 8.631 2.276 1.00 97.12 82 ASN A O 1
ATOM 661 N N . LEU A 1 83 ? 15.475 7.236 1.461 1.00 97.25 83 LEU A N 1
ATOM 662 C CA . LEU A 1 83 ? 14.587 7.256 2.617 1.00 97.25 83 LEU A CA 1
ATOM 663 C C . LEU A 1 83 ? 14.433 5.831 3.136 1.00 97.25 83 LEU A C 1
ATOM 665 O O . LEU A 1 83 ? 14.320 4.894 2.348 1.00 97.25 83 LEU A O 1
ATOM 669 N N . LEU A 1 84 ? 14.390 5.673 4.453 1.00 98.00 84 LEU A N 1
ATOM 670 C CA . LEU A 1 84 ? 14.124 4.403 5.114 1.00 98.00 84 LEU A CA 1
ATOM 671 C C . LEU A 1 84 ? 13.029 4.636 6.150 1.00 98.00 84 LEU A C 1
ATOM 673 O O . LEU A 1 84 ? 13.168 5.515 6.997 1.00 98.00 84 LEU A O 1
ATOM 677 N N . ALA A 1 85 ? 11.948 3.867 6.074 1.00 97.81 85 ALA A N 1
ATOM 678 C CA . ALA A 1 85 ? 10.831 3.972 7.003 1.00 97.81 85 ALA A CA 1
ATOM 679 C C . ALA A 1 85 ? 10.496 2.600 7.611 1.00 97.81 85 ALA A C 1
ATOM 681 O O . ALA A 1 85 ? 10.520 1.598 6.888 1.00 97.81 85 ALA A O 1
ATOM 682 N N . PRO A 1 86 ? 10.167 2.525 8.912 1.00 97.25 86 PRO A N 1
ATOM 683 C CA . PRO A 1 86 ? 9.614 1.311 9.501 1.00 97.25 86 PRO A CA 1
ATOM 684 C C . PRO A 1 86 ? 8.200 1.055 8.956 1.00 97.25 86 PRO A C 1
ATOM 686 O O . PRO A 1 86 ? 7.430 1.991 8.752 1.00 97.25 86 PRO A O 1
ATOM 689 N N . ILE A 1 87 ? 7.851 -0.213 8.729 1.00 96.50 87 ILE A N 1
ATOM 690 C CA . ILE A 1 87 ? 6.513 -0.632 8.261 1.00 96.50 87 ILE A CA 1
ATOM 691 C C . ILE A 1 87 ? 5.788 -1.555 9.242 1.00 96.50 87 ILE A C 1
ATOM 693 O O . ILE A 1 87 ? 4.571 -1.691 9.164 1.00 96.50 87 ILE A O 1
ATOM 697 N N . THR A 1 88 ? 6.509 -2.202 10.157 1.00 94.06 88 THR A N 1
ATOM 698 C CA . THR A 1 88 ? 5.926 -3.017 11.226 1.00 94.06 88 THR A CA 1
ATOM 699 C C . THR A 1 88 ? 6.889 -3.091 12.406 1.00 94.06 88 THR A C 1
ATOM 701 O O . THR A 1 88 ? 8.102 -3.087 12.225 1.00 94.06 88 THR A O 1
ATOM 704 N N . THR A 1 89 ? 6.351 -3.179 13.623 1.00 93.44 89 THR A N 1
ATOM 705 C CA . THR A 1 89 ? 7.120 -3.462 14.851 1.00 93.44 89 THR A CA 1
ATOM 706 C C . THR A 1 89 ? 7.022 -4.928 15.273 1.00 93.44 89 THR A C 1
ATOM 708 O O . THR A 1 89 ? 7.618 -5.341 16.268 1.00 93.44 89 THR A O 1
ATOM 711 N N . LYS A 1 90 ? 6.238 -5.725 14.540 1.00 93.75 90 LYS A N 1
ATOM 712 C CA . LYS A 1 90 ? 6.001 -7.143 14.799 1.00 93.75 90 LYS A CA 1
ATOM 713 C C . LYS A 1 90 ? 6.468 -7.980 13.604 1.00 93.75 90 LYS A C 1
ATOM 715 O O . LYS A 1 90 ? 6.217 -7.571 12.468 1.00 93.75 90 LYS A O 1
ATOM 720 N N . PRO A 1 91 ? 7.090 -9.150 13.846 1.00 93.06 91 PRO A N 1
ATOM 721 C CA . PRO A 1 91 ? 7.388 -10.125 12.807 1.00 93.06 91 PRO A CA 1
ATOM 722 C C . PRO A 1 91 ? 6.185 -10.391 11.903 1.00 93.06 91 PRO A C 1
ATOM 724 O O . PRO A 1 91 ? 5.071 -10.631 12.387 1.00 93.06 91 PRO A O 1
ATOM 727 N N . TRP A 1 92 ? 6.431 -10.342 10.596 1.00 89.94 92 TRP A N 1
ATOM 728 C CA . TRP A 1 92 ? 5.414 -10.538 9.572 1.00 89.94 92 TRP A CA 1
ATOM 729 C C . TRP A 1 92 ? 4.714 -11.896 9.733 1.00 89.94 92 TRP A C 1
ATOM 731 O O . TRP A 1 92 ? 5.341 -12.891 10.090 1.00 89.94 92 TRP A O 1
ATOM 741 N N . GLY A 1 93 ? 3.394 -11.927 9.537 1.00 88.31 93 GLY A N 1
ATOM 742 C CA . GLY A 1 93 ? 2.578 -13.147 9.618 1.00 88.31 93 GLY A CA 1
ATOM 743 C C . GLY A 1 93 ? 2.403 -13.774 11.011 1.00 88.31 93 GLY A C 1
ATOM 744 O O . GLY A 1 93 ? 1.578 -14.668 11.156 1.00 88.31 93 GLY A O 1
ATOM 745 N N . LYS A 1 94 ? 3.127 -13.325 12.049 1.00 91.38 94 LYS A N 1
ATOM 746 C CA . LYS A 1 94 ? 3.145 -14.002 13.362 1.00 91.38 94 LYS A CA 1
ATOM 747 C C . LYS A 1 94 ? 2.061 -13.539 14.340 1.00 91.38 94 LYS A C 1
ATOM 749 O O . LYS A 1 94 ? 1.578 -14.337 15.134 1.00 91.38 94 LYS A O 1
ATOM 754 N N . TYR A 1 95 ? 1.707 -12.257 14.322 1.00 91.81 95 TYR A N 1
ATOM 755 C CA . TYR A 1 95 ? 0.816 -11.640 15.320 1.00 91.81 95 TYR A CA 1
ATOM 756 C C . TYR A 1 95 ? -0.563 -11.295 14.743 1.00 91.81 95 TYR A C 1
ATOM 758 O O . TYR A 1 95 ? -1.149 -10.273 15.091 1.00 91.81 95 TYR A O 1
ATOM 766 N N . ILE A 1 96 ? -1.065 -12.134 13.835 1.00 91.25 96 ILE A N 1
ATOM 767 C CA . ILE A 1 96 ? -2.410 -12.004 13.268 1.00 91.25 96 ILE A CA 1
ATOM 768 C C . ILE A 1 96 ? -3.366 -12.817 14.155 1.00 91.25 96 ILE A C 1
ATOM 770 O O . ILE A 1 96 ? -3.175 -14.030 14.273 1.00 91.25 96 ILE A O 1
ATOM 774 N N . PRO A 1 97 ? -4.357 -12.188 14.814 1.00 89.62 97 PRO A N 1
ATOM 775 C CA . PRO A 1 97 ? -5.276 -12.903 15.692 1.00 89.62 97 PRO A CA 1
ATOM 776 C C . PRO A 1 97 ? -6.175 -13.852 14.890 1.00 89.62 97 PRO A C 1
ATOM 778 O O . PRO A 1 97 ? -6.778 -13.453 13.893 1.00 89.62 97 PRO A O 1
ATOM 781 N N . GLN A 1 98 ? -6.301 -15.096 15.354 1.00 92.31 98 GLN A N 1
ATOM 782 C CA . GLN A 1 98 ? -7.219 -16.081 14.780 1.00 92.31 98 GLN A CA 1
ATOM 783 C C . GLN A 1 98 ? -8.621 -15.868 15.352 1.00 92.31 98 GLN A C 1
ATOM 785 O O . GLN A 1 98 ? -9.008 -16.458 16.356 1.00 92.31 98 GLN A O 1
ATOM 790 N N . LEU A 1 99 ? -9.381 -14.967 14.730 1.00 91.19 99 LEU A N 1
ATOM 791 C CA . LEU A 1 99 ? -10.719 -14.601 15.210 1.00 91.19 99 LEU A CA 1
ATOM 792 C C . LEU A 1 99 ? -11.730 -15.751 15.116 1.00 91.19 99 LEU A C 1
ATOM 794 O O . LEU A 1 99 ? -12.707 -15.751 15.856 1.00 91.19 99 LEU A O 1
ATOM 798 N N . ALA A 1 100 ? -11.487 -16.730 14.240 1.00 91.94 100 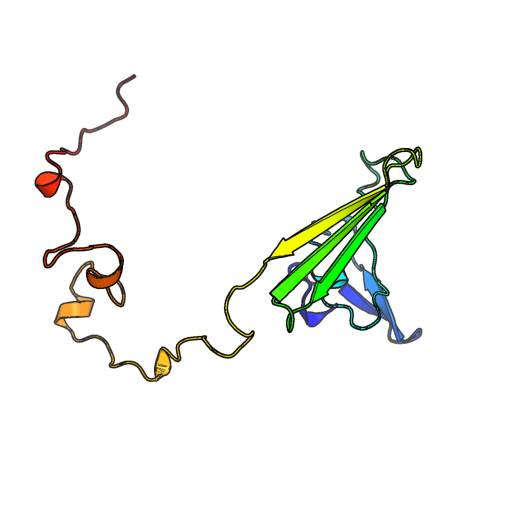ALA A N 1
ATOM 799 C CA . ALA A 1 100 ? -12.323 -17.922 14.115 1.00 91.94 100 ALA A CA 1
ATOM 800 C C . ALA A 1 100 ? -12.312 -18.797 15.381 1.00 91.94 100 ALA A C 1
ATOM 802 O O . ALA A 1 100 ? -13.301 -19.468 15.659 1.00 91.94 100 ALA A O 1
ATOM 803 N N . ASP A 1 101 ? -11.227 -18.744 16.160 1.00 93.31 101 ASP A N 1
ATOM 804 C CA . ASP A 1 101 ? -11.072 -19.516 17.397 1.00 93.31 101 ASP A CA 1
ATOM 805 C C . ASP A 1 101 ? -11.631 -18.774 18.623 1.00 93.31 101 ASP A C 1
ATOM 807 O O . ASP A 1 101 ? -11.682 -19.319 19.729 1.00 93.31 101 ASP A O 1
ATOM 811 N N . ALA A 1 102 ? -12.033 -17.510 18.460 1.00 91.75 102 ALA A N 1
ATOM 812 C CA . ALA A 1 102 ? -12.602 -16.729 19.545 1.00 91.75 102 ALA A CA 1
ATOM 813 C C . ALA A 1 102 ? -14.027 -17.214 19.881 1.00 91.75 102 ALA A C 1
ATOM 815 O O . ALA A 1 102 ? -14.772 -17.623 18.986 1.00 91.75 102 ALA A O 1
ATOM 816 N N . PRO A 1 103 ? -14.457 -17.131 21.155 1.00 92.25 103 PRO A N 1
ATOM 817 C CA . PRO A 1 103 ? -15.828 -17.453 21.529 1.00 92.25 103 PRO A CA 1
ATOM 818 C C . PRO A 1 103 ? -16.843 -16.652 20.708 1.00 92.25 103 PRO A C 1
ATOM 820 O O . PRO A 1 103 ? -16.731 -15.431 20.576 1.00 92.25 103 PRO A O 1
ATOM 823 N N . ALA A 1 104 ? -17.862 -17.339 20.190 1.00 93.75 104 ALA A N 1
ATOM 824 C CA . ALA A 1 104 ? -18.949 -16.684 19.478 1.00 93.75 104 ALA A CA 1
ATOM 825 C C . ALA A 1 104 ? -19.678 -15.689 20.404 1.00 93.75 104 ALA A C 1
ATOM 827 O O . ALA A 1 104 ? -19.861 -15.976 21.592 1.00 93.75 104 ALA A O 1
ATOM 828 N N . PRO A 1 105 ? -20.145 -14.538 19.887 1.00 95.00 105 PRO A N 1
ATOM 829 C CA . PRO A 1 105 ? -20.838 -13.570 20.721 1.00 95.00 105 PRO A CA 1
ATOM 830 C C . PRO A 1 105 ? -22.174 -14.140 21.209 1.00 95.00 105 PRO A C 1
ATOM 832 O O . PRO A 1 105 ? -22.924 -14.766 20.446 1.00 95.00 105 PRO A O 1
ATOM 835 N N . SER A 1 106 ? -22.465 -13.896 22.488 1.00 95.62 106 SER A N 1
ATOM 836 C CA . SER A 1 106 ? -23.755 -14.224 23.103 1.00 95.62 106 SER A CA 1
ATOM 837 C C . SER A 1 106 ? -24.889 -13.392 22.495 1.00 95.62 106 SER A C 1
ATOM 839 O O . SER A 1 106 ? -24.640 -12.356 21.877 1.00 95.62 106 SER A O 1
ATOM 841 N N . GLN A 1 107 ? -26.143 -13.801 22.710 1.00 97.19 107 GLN A N 1
ATOM 842 C CA . GLN A 1 107 ? -27.305 -13.034 22.244 1.00 97.19 107 GLN A CA 1
ATOM 843 C C . GLN A 1 107 ? -27.286 -11.596 22.787 1.00 97.19 107 GLN A C 1
ATOM 845 O O . GLN A 1 107 ? -27.377 -10.649 22.017 1.00 97.19 107 GLN A O 1
ATOM 850 N N . LYS A 1 108 ? -26.997 -11.426 24.085 1.00 95.00 108 LYS A N 1
ATOM 851 C CA . LYS A 1 108 ? -26.865 -10.107 24.723 1.00 95.00 108 LYS A CA 1
ATOM 852 C C . LYS A 1 108 ? -25.822 -9.214 24.042 1.00 95.00 108 LYS A C 1
ATOM 854 O O . LYS A 1 108 ? -26.021 -8.010 23.959 1.00 95.00 108 LYS A O 1
ATOM 859 N N . MET A 1 109 ? -24.707 -9.784 23.578 1.00 94.31 109 MET A N 1
ATOM 860 C CA . MET A 1 109 ? -23.679 -9.018 22.864 1.00 94.31 109 MET A CA 1
ATOM 861 C C . MET A 1 109 ? -24.168 -8.585 21.481 1.00 94.31 109 MET A C 1
ATOM 863 O O . MET A 1 109 ? -23.942 -7.445 21.096 1.00 94.31 109 MET A O 1
ATOM 867 N N . ARG A 1 110 ? -24.861 -9.472 20.757 1.00 95.62 110 ARG A N 1
ATOM 868 C CA . ARG A 1 110 ? -25.423 -9.169 19.429 1.00 95.62 110 ARG A CA 1
ATOM 869 C C . ARG A 1 110 ? -26.530 -8.120 19.485 1.00 95.62 110 ARG A C 1
ATOM 871 O O . ARG A 1 110 ? -26.648 -7.333 18.557 1.00 95.62 110 ARG A O 1
ATOM 878 N N . ASP A 1 111 ? -27.298 -8.107 20.571 1.00 97.00 111 ASP A N 1
ATOM 879 C CA . ASP A 1 111 ? -28.368 -7.130 20.802 1.00 97.00 111 ASP A CA 1
ATOM 880 C C . ASP A 1 111 ? -27.834 -5.785 21.333 1.00 97.00 111 ASP A C 1
ATOM 882 O O . ASP A 1 111 ? -28.592 -4.829 21.499 1.00 97.00 111 ASP A O 1
ATOM 886 N N . SER A 1 112 ? -26.533 -5.701 21.625 1.00 93.44 112 SER A N 1
ATOM 887 C CA . SER A 1 112 ? -25.870 -4.473 22.068 1.00 93.44 112 SER A CA 1
ATOM 888 C C . SER A 1 112 ? -25.282 -3.684 20.893 1.00 93.44 112 SER A C 1
ATOM 890 O O . SER A 1 112 ? -25.227 -4.165 19.765 1.00 93.44 112 SER A O 1
ATOM 892 N N . GLN A 1 113 ? -24.803 -2.470 21.167 1.00 90.50 113 GLN A N 1
ATOM 893 C CA . GLN A 1 113 ? -24.080 -1.643 20.190 1.00 90.50 113 GLN A CA 1
ATOM 894 C C . GLN A 1 113 ? -22.571 -1.943 20.139 1.00 90.50 113 GLN A C 1
ATOM 896 O O . GLN A 1 113 ? -21.862 -1.354 19.329 1.00 90.50 113 GLN A O 1
ATOM 901 N N . LEU A 1 114 ? -22.071 -2.814 21.021 1.00 92.69 114 LEU A N 1
ATOM 902 C CA . LEU A 1 114 ? -20.640 -3.054 21.183 1.00 92.69 114 LEU A CA 1
ATOM 903 C C . LEU A 1 114 ? -20.088 -3.897 20.031 1.00 92.69 114 LEU A C 1
ATOM 905 O O . LEU A 1 114 ? -20.615 -4.970 19.719 1.00 92.69 114 LEU A O 1
ATOM 909 N N . LEU A 1 115 ? -18.969 -3.459 19.454 1.00 92.81 115 LEU A N 1
ATOM 910 C CA . LEU A 1 115 ? -18.169 -4.287 18.558 1.00 92.81 115 LEU A CA 1
ATOM 911 C C . LEU A 1 115 ? -17.331 -5.309 19.344 1.00 92.81 115 LEU A C 1
ATOM 913 O O . LEU A 1 115 ? -17.255 -5.319 20.575 1.00 92.81 115 LEU A O 1
ATOM 917 N N . PHE A 1 116 ? -16.672 -6.211 18.616 1.00 91.81 116 PHE A N 1
ATOM 918 C CA . PHE A 1 116 ? -15.793 -7.210 19.218 1.00 91.81 116 PHE A CA 1
ATOM 919 C C . PHE A 1 116 ? -14.671 -6.548 20.041 1.00 91.81 116 PHE A C 1
ATOM 921 O O . PHE A 1 116 ? -13.900 -5.747 19.520 1.00 91.81 116 PHE A O 1
ATOM 928 N N . ASN A 1 117 ? -14.559 -6.944 21.316 1.00 89.94 117 ASN A N 1
ATOM 929 C CA . ASN A 1 117 ? -13.679 -6.373 22.348 1.00 89.94 117 ASN A CA 1
ATOM 930 C C . ASN A 1 117 ? -13.995 -4.942 22.808 1.00 89.94 117 ASN A C 1
ATOM 932 O O . ASN A 1 117 ? -13.205 -4.366 23.557 1.00 89.94 117 ASN A O 1
ATOM 936 N N . GLU A 1 118 ? -15.126 -4.360 22.431 1.00 91.75 118 GLU A N 1
ATOM 937 C CA . GLU A 1 118 ? -15.590 -3.137 23.081 1.00 91.75 118 GLU A CA 1
ATOM 938 C C . GLU A 1 118 ? -16.316 -3.466 24.396 1.00 91.75 118 GLU A C 1
ATOM 940 O O . GLU A 1 118 ? -16.924 -4.534 24.512 1.00 91.75 118 GLU A O 1
ATOM 945 N N . PRO A 1 119 ? -16.225 -2.594 25.420 1.00 91.81 119 PRO A N 1
ATOM 946 C CA . PRO A 1 119 ? -15.504 -1.312 25.448 1.00 91.81 119 PRO A CA 1
ATOM 947 C C . PRO A 1 119 ? -13.992 -1.407 25.756 1.00 91.81 119 PRO A C 1
ATOM 949 O O . PRO A 1 119 ? -13.291 -0.396 25.732 1.00 91.81 119 PRO A O 1
ATOM 952 N N . LYS A 1 120 ? -13.460 -2.606 26.019 1.00 88.62 120 LYS A N 1
ATOM 953 C CA . LYS A 1 120 ? -12.100 -2.843 26.548 1.00 88.62 120 LYS A CA 1
ATOM 954 C C . LYS A 1 120 ? -10.963 -2.118 25.811 1.00 88.62 120 LYS A C 1
ATOM 956 O O . LYS A 1 120 ? -10.006 -1.719 26.462 1.00 88.62 120 LYS A O 1
ATOM 961 N N . TYR A 1 121 ? -11.001 -2.012 24.480 1.00 89.06 121 TYR A N 1
ATOM 962 C CA . TYR A 1 121 ? -9.900 -1.394 23.714 1.00 89.06 121 TYR A CA 1
ATOM 963 C C . TYR A 1 121 ? -10.057 0.098 23.431 1.00 89.06 121 TYR A C 1
ATOM 965 O O . TYR A 1 121 ? -9.093 0.734 23.011 1.00 89.06 121 TYR A O 1
ATOM 973 N N . ILE A 1 122 ? -11.246 0.649 23.653 1.00 89.69 122 ILE A N 1
ATOM 974 C CA . ILE A 1 122 ? -11.527 2.072 23.432 1.00 89.69 122 ILE A CA 1
ATOM 975 C C . ILE A 1 122 ? -11.539 2.862 24.742 1.00 89.69 122 ILE A C 1
ATOM 977 O O . ILE A 1 122 ? -11.347 4.075 24.732 1.00 89.69 122 ILE A O 1
ATOM 981 N N . ARG A 1 123 ? -11.736 2.174 25.870 1.00 86.12 123 ARG A N 1
ATOM 982 C CA . ARG A 1 123 ? -11.727 2.739 27.219 1.00 86.12 123 ARG A CA 1
ATOM 983 C C . ARG A 1 123 ? -10.437 2.349 27.940 1.00 86.12 123 ARG A C 1
ATOM 985 O O . ARG A 1 123 ? -9.875 1.285 27.691 1.00 86.12 123 ARG A O 1
ATOM 992 N N . LEU A 1 124 ? -9.969 3.218 28.834 1.00 82.50 124 LEU A N 1
ATOM 993 C CA . LEU A 1 124 ? -8.802 2.975 29.700 1.00 82.50 124 LEU A CA 1
ATOM 994 C C . LEU A 1 124 ? -9.221 2.793 31.175 1.00 82.50 124 LEU A C 1
ATOM 996 O O . LEU A 1 124 ? -8.389 2.872 32.075 1.00 82.50 124 LEU A O 1
ATOM 1000 N N . ASP A 1 125 ? -10.515 2.574 31.403 1.00 85.00 125 ASP A N 1
ATOM 1001 C CA . ASP A 1 125 ? -11.219 2.506 32.682 1.00 85.00 125 ASP A CA 1
ATOM 1002 C C . ASP A 1 125 ? -12.453 1.574 32.590 1.00 85.00 125 ASP A C 1
ATOM 1004 O O . ASP A 1 125 ? -12.900 1.198 31.504 1.00 85.00 125 ASP A O 1
ATOM 1008 N N . ASP A 1 126 ? -13.027 1.199 33.738 1.00 82.19 126 ASP A N 1
ATOM 1009 C CA . ASP A 1 126 ? -14.009 0.101 33.883 1.00 82.19 126 ASP A CA 1
ATOM 1010 C C . ASP A 1 126 ? -15.467 0.476 33.560 1.00 82.19 126 ASP A C 1
ATOM 1012 O O . ASP A 1 126 ? -16.407 0.065 34.237 1.00 82.19 126 ASP A O 1
ATOM 1016 N N . GLY A 1 127 ? -15.694 1.277 32.529 1.00 85.19 127 GLY A N 1
ATOM 1017 C CA . GLY A 1 127 ? -17.056 1.732 32.200 1.00 85.19 127 GLY A CA 1
ATOM 1018 C C . GLY A 1 127 ? -17.379 1.625 30.725 1.00 85.19 127 GLY A C 1
ATOM 1019 O O . GLY A 1 127 ? -16.558 1.165 29.931 1.00 85.19 127 GLY A O 1
ATOM 1020 N N . ASP A 1 128 ? -18.597 2.025 30.382 1.00 87.56 128 ASP A N 1
ATOM 1021 C CA . ASP A 1 128 ? -19.178 1.783 29.064 1.00 87.56 128 ASP A CA 1
ATOM 1022 C C . ASP A 1 128 ? -18.731 2.812 28.012 1.00 87.56 128 ASP A C 1
ATOM 1024 O O . ASP A 1 128 ? -18.072 3.805 28.330 1.00 87.56 128 ASP A O 1
ATOM 1028 N N . ILE A 1 129 ? -19.081 2.573 26.746 1.00 89.06 129 ILE A N 1
ATOM 1029 C CA . ILE A 1 129 ? -18.817 3.504 25.646 1.00 89.06 129 ILE A CA 1
ATOM 1030 C C . ILE A 1 129 ? -19.370 4.885 25.991 1.00 89.06 129 ILE A C 1
ATOM 1032 O O . ILE A 1 129 ? -20.503 5.037 26.449 1.00 89.06 129 ILE A O 1
ATOM 1036 N N . HIS A 1 130 ? -18.565 5.908 25.720 1.00 88.38 130 HIS A N 1
ATOM 1037 C CA . HIS A 1 130 ? -18.988 7.282 25.894 1.00 88.38 130 HIS A CA 1
ATOM 1038 C C . HIS A 1 130 ? -20.185 7.612 24.990 1.00 88.38 130 HIS A C 1
ATOM 1040 O O . HIS A 1 130 ? -20.066 7.654 23.765 1.00 88.38 130 HIS A O 1
ATOM 1046 N N . THR A 1 131 ? -21.331 7.895 25.603 1.00 88.75 131 THR A N 1
ATOM 1047 C CA . THR A 1 131 ? -22.508 8.450 24.930 1.00 88.75 131 THR A CA 1
ATOM 1048 C C . THR A 1 131 ? -22.439 9.976 24.877 1.00 88.75 131 THR A C 1
ATOM 1050 O O . THR A 1 131 ? -21.610 10.604 25.548 1.00 88.75 131 THR A O 1
ATOM 1053 N N . LEU A 1 132 ? -23.342 10.592 24.109 1.00 90.62 132 LEU A N 1
ATOM 1054 C CA . LEU A 1 132 ? -23.508 12.045 24.121 1.00 90.62 132 LEU A CA 1
ATOM 1055 C C . LEU A 1 132 ? -23.797 12.543 25.539 1.00 90.62 132 LEU A C 1
ATOM 1057 O O . LEU A 1 132 ? -23.125 13.454 26.012 1.00 90.62 132 LEU A O 1
ATOM 1061 N N . GLU A 1 133 ? -24.708 11.879 26.249 1.00 89.31 133 GLU A N 1
ATOM 1062 C CA . GLU A 1 133 ? -25.078 12.207 27.625 1.00 89.31 133 GLU A CA 1
ATOM 1063 C C . GLU A 1 133 ? -23.879 12.097 28.569 1.00 89.31 133 GLU A C 1
ATOM 1065 O O . GLU A 1 133 ? -23.639 13.015 29.352 1.00 89.31 133 GLU A O 1
ATOM 1070 N N . SER A 1 134 ? -23.086 11.023 28.459 1.00 89.06 134 SER A N 1
ATOM 1071 C CA . SER A 1 134 ? -21.898 10.820 29.303 1.00 89.06 134 SER A CA 1
ATOM 1072 C C . SER A 1 134 ? -20.835 11.911 29.123 1.00 89.06 134 SER A C 1
ATOM 1074 O O . SER A 1 134 ? -20.077 12.195 30.045 1.00 89.06 134 SER A O 1
ATOM 1076 N N . ASN A 1 135 ? -20.815 12.553 27.951 1.00 89.19 135 ASN A N 1
ATOM 1077 C CA . ASN A 1 135 ? -19.914 13.653 27.616 1.00 89.19 135 ASN A CA 1
ATOM 1078 C C . ASN A 1 135 ? -20.558 15.040 27.797 1.00 89.19 135 ASN A C 1
ATOM 1080 O O . ASN A 1 135 ? -19.956 16.046 27.425 1.00 89.19 135 ASN A O 1
ATOM 1084 N N . GLY A 1 136 ? -21.791 15.123 28.309 1.00 93.06 136 GLY A N 1
ATOM 1085 C CA . GLY A 1 136 ? -22.530 16.385 28.427 1.00 93.06 136 GLY A CA 1
ATOM 1086 C C . GLY A 1 136 ? -22.926 17.015 27.083 1.00 93.06 136 GLY A C 1
ATOM 1087 O O . GLY A 1 136 ? -23.232 18.207 27.020 1.00 93.06 136 GLY A O 1
ATOM 1088 N N . LEU A 1 137 ? -22.923 16.231 26.006 1.00 92.31 137 LEU A N 1
ATOM 1089 C CA . LEU A 1 137 ? -23.311 16.638 24.660 1.00 92.31 137 LEU A CA 1
ATOM 1090 C C . LEU A 1 137 ? -24.798 16.354 24.419 1.00 92.31 137 LEU A C 1
ATOM 1092 O O . LEU A 1 137 ? -25.388 15.439 24.988 1.00 92.31 137 LEU A O 1
ATOM 1096 N N . LYS A 1 138 ? -25.416 17.149 23.544 1.00 89.50 138 LYS A N 1
ATOM 1097 C CA . LYS A 1 138 ? -26.805 16.969 23.105 1.00 89.50 138 LYS A CA 1
ATOM 1098 C C . LYS A 1 138 ? -26.846 17.004 21.585 1.00 89.50 138 LYS A C 1
ATOM 1100 O O . LYS A 1 138 ? -26.209 17.875 20.990 1.00 89.50 138 LYS A O 1
ATOM 1105 N N . MET A 1 139 ? -27.613 16.104 20.970 1.00 87.31 139 MET A N 1
ATOM 1106 C CA . MET A 1 139 ? -27.955 16.234 19.551 1.00 87.31 139 MET A CA 1
ATOM 1107 C C . MET A 1 139 ? -28.688 17.563 19.343 1.00 87.31 139 MET A C 1
ATOM 1109 O O . MET A 1 139 ? -29.629 17.879 20.072 1.00 87.31 139 MET A O 1
ATOM 1113 N N . LYS A 1 140 ? -28.254 18.337 18.351 1.00 84.94 140 LYS A N 1
ATOM 1114 C CA . LYS A 1 140 ? -28.978 19.507 17.852 1.00 84.94 140 LYS A CA 1
ATOM 1115 C C . LYS A 1 140 ? -29.353 19.243 16.401 1.00 84.94 140 LYS A C 1
ATOM 1117 O O . LYS A 1 140 ? -28.563 18.666 15.660 1.00 84.94 140 LYS A O 1
ATOM 1122 N N . GLU A 1 141 ? -30.552 19.648 16.010 1.00 86.56 141 GLU A N 1
ATOM 1123 C CA . GLU A 1 141 ? -31.011 19.510 14.632 1.00 86.56 141 GLU A CA 1
ATOM 1124 C C . GLU A 1 141 ? -30.363 20.596 13.757 1.00 86.56 141 GLU A C 1
ATOM 1126 O O . GLU A 1 141 ? -30.538 21.785 14.010 1.00 86.56 141 GLU A O 1
ATOM 1131 N N . GLY A 1 142 ? -29.600 20.190 12.737 1.00 79.81 142 GLY A N 1
ATOM 1132 C CA . GLY A 1 142 ? -29.004 21.092 11.743 1.00 79.81 142 GLY A CA 1
ATOM 1133 C C . GLY A 1 142 ? -27.562 21.547 12.017 1.00 79.81 142 GLY A C 1
ATOM 1134 O O . GLY A 1 142 ? -26.987 21.324 13.082 1.00 79.81 142 GLY A O 1
ATOM 1135 N N . VAL A 1 143 ? -26.965 22.188 11.006 1.00 74.44 143 VAL A N 1
ATOM 1136 C CA . VAL A 1 143 ? -25.656 22.856 11.085 1.00 74.44 143 VAL A CA 1
ATOM 1137 C C . VAL A 1 143 ? -25.920 24.344 11.296 1.00 74.44 143 VAL A C 1
ATOM 1139 O O . VAL A 1 143 ? -26.420 25.015 10.395 1.00 74.44 143 VAL A O 1
ATOM 1142 N N . TYR A 1 144 ? -25.625 24.851 12.490 1.00 66.81 144 TYR A N 1
ATOM 1143 C CA . TYR A 1 144 ? -25.695 26.283 12.774 1.00 66.81 144 TYR A CA 1
ATOM 1144 C C . TYR A 1 144 ? -24.344 26.905 12.410 1.00 66.81 144 TYR A C 1
ATOM 1146 O O . TYR A 1 144 ? -23.334 26.565 13.030 1.00 66.81 144 TYR A O 1
ATOM 1154 N N . TYR A 1 145 ? -24.338 27.743 11.372 1.00 61.34 145 TYR A N 1
ATOM 1155 C CA . TYR A 1 145 ? -23.212 28.609 11.007 1.00 61.34 145 TYR A CA 1
ATOM 1156 C C . TYR A 1 145 ? -23.207 29.879 11.857 1.00 61.34 145 TY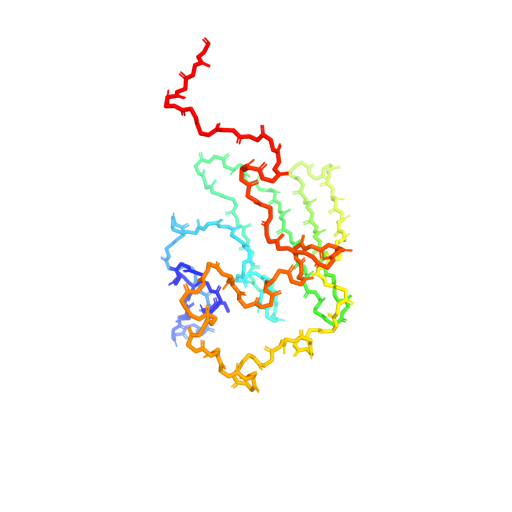R A C 1
ATOM 1158 O O . TYR A 1 145 ? -24.316 30.367 12.180 1.00 61.34 145 TYR A O 1
#

Secondary structure (DSSP, 8-state):
-TTT-TTS-EEE-TTT--EEES-GGG-----HHHHT-TT--------TTT--TT-EEEEEEETTTTEEEEEEE-TTSS-EEEEEEE--SS-TTTS---GGGSPPPPHHHHTSSPPTTTTTTT-SSSS----TGGGT----SS---

pLDDT: mean 93.99, std 5.63, range [61.34, 98.56]

InterPro domains:
  IPR011802 Adenylylsulphate reductase, beta subunit [TIGR02060] (1-118)
  IPR017896 4Fe-4S ferredoxin-type, iron-sulphur binding domain [PF12838] (1-41)
  IPR017896 4Fe-4S ferredoxin-type, iron-sulphur binding domain [PS51379] (18-47)
  IPR017900 4Fe-4S ferredoxin, iron-sulphur binding, conserved site [PS00198] (27-38)
  IPR022738 Adenylylsulphate reductase, beta subunit, C-terminal [PF12139] (44-126)
  IPR038465 APS reductase, beta subunit, C-terminal domain superfamily [G3DSA:6.20.260.10] (48-133)